Protein AF-A0A3L6MUD7-F1 (afdb_monomer_lite)

Radius of gyration: 34.15 Å; chains: 1; bounding box: 75×88×67 Å

Sequence (149 aa):
MKQATKAILPVWKTTPITVLHRESGIPPVDQLLDARRLRFSARLKSLDEAHPLAIRTRPPRQPTYHDLIKRRYQIPAESSFRTRLRRANELFAPCTWPKLIYRCFHQEQMPPLQTASKEKSADAFSRWVESLDPLTSALNKSSQVKPEL

Secondary structure (DSSP, 8-state):
-HHHHHHHS-HHHHS-HHHHHHHTTPPPHHHHHHHHHHHHHHHHHTS-TTSHHHHHHSPPPPPPP-TTS-GGGSS-SS--S--HHHHHHTSS--------------------S--S-HHHHHHHHHHHHHHS-HHHHTTSGGG------

Structure (mmCIF, N/CA/C/O backbone):
data_AF-A0A3L6MUD7-F1
#
_entry.id   AF-A0A3L6MUD7-F1
#
loop_
_atom_site.group_PDB
_atom_site.id
_atom_site.type_symbol
_atom_site.label_atom_id
_atom_site.label_alt_id
_atom_site.label_comp_id
_atom_site.label_asym_id
_atom_site.label_entity_id
_atom_site.label_seq_id
_atom_site.pdbx_PDB_ins_code
_atom_site.Cartn_x
_atom_site.Cartn_y
_atom_site.Cartn_z
_atom_site.occupancy
_atom_site.B_iso_or_equiv
_atom_site.auth_seq_id
_atom_site.auth_comp_id
_atom_site.auth_asym_id
_atom_site.auth_atom_id
_atom_site.pdbx_PDB_model_num
ATOM 1 N N . MET A 1 1 ? -30.106 -3.496 38.984 1.00 61.44 1 MET A N 1
ATOM 2 C CA . MET A 1 1 ? -29.053 -3.386 40.024 1.00 61.44 1 MET A CA 1
ATOM 3 C C . MET A 1 1 ? -27.657 -3.031 39.488 1.00 61.44 1 MET A C 1
ATOM 5 O O . MET A 1 1 ? -27.058 -2.119 40.030 1.00 61.44 1 MET A O 1
ATOM 9 N N . LYS A 1 2 ? -27.121 -3.654 38.420 1.00 71.56 2 LYS A N 1
ATOM 10 C CA . LYS A 1 2 ? -25.721 -3.419 37.971 1.00 71.56 2 LYS A CA 1
ATOM 11 C C . LYS A 1 2 ? -25.409 -2.012 37.414 1.00 71.56 2 LYS A C 1
ATOM 13 O O . LYS A 1 2 ? -24.262 -1.582 37.469 1.00 71.56 2 LYS A O 1
ATOM 18 N N . GLN A 1 3 ? -26.398 -1.290 36.877 1.00 74.00 3 GLN A N 1
ATOM 19 C CA . GLN A 1 3 ? -26.208 0.074 36.348 1.00 74.00 3 GLN A CA 1
ATOM 20 C C . GLN A 1 3 ? -25.997 1.125 37.445 1.00 74.00 3 GLN A C 1
ATOM 22 O O . GLN A 1 3 ? -25.157 2.000 37.272 1.00 74.00 3 GLN A O 1
ATOM 27 N N . ALA A 1 4 ? -26.684 1.006 38.587 1.00 72.94 4 ALA A N 1
ATOM 28 C CA . ALA A 1 4 ? -26.533 1.943 39.702 1.00 72.94 4 ALA A CA 1
ATOM 29 C C . ALA A 1 4 ? -25.116 1.888 40.300 1.00 72.94 4 ALA A C 1
ATOM 31 O O . ALA A 1 4 ? -24.502 2.916 40.555 1.00 72.94 4 ALA A O 1
ATOM 32 N N . THR A 1 5 ? -24.541 0.687 40.422 1.00 76.44 5 THR A N 1
ATOM 33 C CA . THR A 1 5 ? -23.163 0.499 40.902 1.00 76.44 5 THR A CA 1
ATOM 34 C C . THR A 1 5 ? -22.121 1.111 39.959 1.00 76.44 5 THR A C 1
ATOM 36 O O . THR A 1 5 ? -21.096 1.610 40.414 1.00 76.44 5 THR A O 1
ATOM 39 N N . LYS A 1 6 ? -22.381 1.123 38.642 1.00 72.94 6 LYS A N 1
ATOM 40 C CA . LYS A 1 6 ? -21.494 1.768 37.660 1.00 72.94 6 LYS A CA 1
ATOM 41 C C . LYS A 1 6 ? -21.456 3.294 37.799 1.00 72.94 6 LYS A C 1
ATOM 43 O O . LYS A 1 6 ? -20.446 3.884 37.441 1.00 72.94 6 LYS A O 1
ATOM 48 N N . ALA A 1 7 ? -22.504 3.926 38.323 1.00 78.81 7 ALA A N 1
ATOM 49 C CA . ALA A 1 7 ? -22.553 5.382 38.470 1.00 78.81 7 ALA A CA 1
ATOM 50 C C . ALA A 1 7 ? -21.600 5.921 39.557 1.00 78.81 7 ALA A C 1
ATOM 52 O O . ALA A 1 7 ? -21.189 7.071 39.489 1.00 78.81 7 ALA A O 1
ATOM 53 N N . ILE A 1 8 ? -21.231 5.090 40.539 1.00 86.19 8 ILE A N 1
ATOM 54 C CA . ILE A 1 8 ? -20.325 5.462 41.644 1.00 86.19 8 ILE A CA 1
ATOM 55 C C . ILE A 1 8 ? -18.851 5.376 41.209 1.00 86.19 8 ILE A C 1
ATOM 57 O O . ILE A 1 8 ? -17.973 6.013 41.788 1.00 86.19 8 ILE A O 1
ATOM 61 N N . LEU A 1 9 ? -18.554 4.568 40.189 1.00 87.12 9 LEU A N 1
ATOM 62 C CA .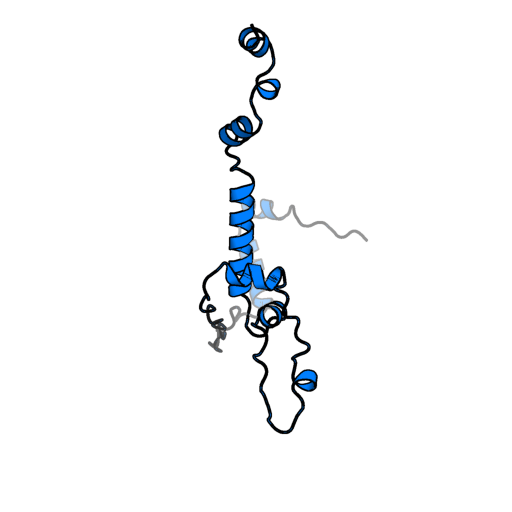 LEU A 1 9 ? -17.191 4.332 39.732 1.00 87.12 9 LEU A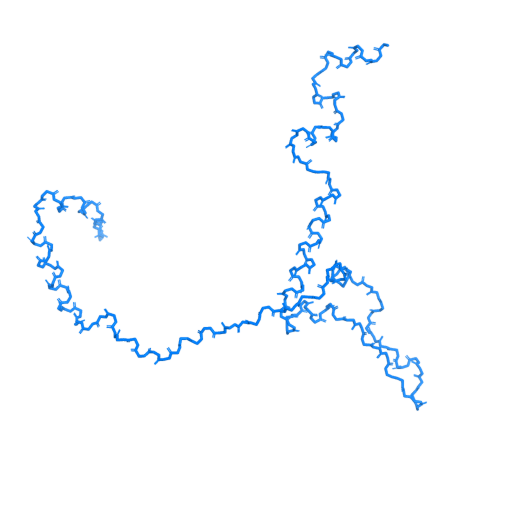 CA 1
ATOM 63 C C . LEU A 1 9 ? -16.733 5.417 38.741 1.00 87.12 9 LEU A C 1
ATOM 65 O O . LEU A 1 9 ? -17.531 5.876 37.924 1.00 87.12 9 LEU A O 1
ATOM 69 N N . PRO A 1 10 ? -15.432 5.768 38.734 1.00 88.19 10 PRO A N 1
ATOM 70 C CA . PRO A 1 10 ? -14.872 6.696 37.759 1.00 88.19 10 PRO A CA 1
ATOM 71 C C . PRO A 1 10 ? -15.174 6.276 36.317 1.00 88.19 10 PRO A C 1
ATOM 73 O O . PRO A 1 10 ? -15.069 5.094 35.977 1.00 88.19 10 PRO A O 1
ATOM 76 N N . VAL A 1 11 ? -15.460 7.258 35.458 1.00 84.25 11 VAL A N 1
ATOM 77 C CA . VAL A 1 11 ? -15.845 7.067 34.045 1.00 84.25 11 VAL A CA 1
ATOM 78 C C . VAL A 1 11 ? -14.893 6.129 33.297 1.00 84.25 11 VAL A C 1
ATOM 80 O O . VAL A 1 11 ? -15.347 5.259 32.555 1.00 84.25 11 VAL A O 1
ATOM 83 N N . TRP A 1 12 ? -13.582 6.234 33.532 1.00 83.25 12 TRP A N 1
ATOM 84 C CA . TRP A 1 12 ? -12.576 5.403 32.863 1.00 83.25 12 TRP A CA 1
ATOM 85 C C . TRP A 1 12 ? -12.648 3.906 33.225 1.00 83.25 12 TRP A C 1
ATOM 87 O O . TRP A 1 12 ? -12.148 3.082 32.467 1.00 83.25 12 TRP A O 1
ATOM 97 N N . LYS A 1 13 ? -13.277 3.530 34.353 1.00 85.25 13 LYS A N 1
ATOM 98 C CA . LYS A 1 13 ? -13.489 2.122 34.747 1.00 85.25 13 LYS A CA 1
ATOM 99 C C . LYS A 1 13 ? -14.771 1.524 34.169 1.00 85.25 13 LYS A C 1
ATOM 101 O O . LYS A 1 13 ? -14.871 0.307 34.036 1.00 85.25 13 LYS A O 1
ATOM 106 N N . THR A 1 14 ? -15.780 2.348 33.896 1.00 90.94 14 THR A N 1
ATOM 107 C CA . THR A 1 14 ? -17.132 1.883 33.536 1.00 90.94 14 THR A CA 1
ATOM 108 C C . THR A 1 14 ? -17.472 2.058 32.067 1.00 90.94 14 THR A C 1
ATOM 110 O O . THR A 1 14 ? -18.372 1.371 31.568 1.00 90.94 14 THR A O 1
ATOM 113 N N . THR A 1 15 ? -16.726 2.924 31.384 1.00 86.25 15 THR A N 1
ATOM 114 C CA . THR A 1 15 ? -16.847 3.196 29.956 1.00 86.25 15 THR A CA 1
ATOM 115 C C . THR A 1 15 ? -16.001 2.197 29.171 1.00 86.25 15 THR A C 1
ATOM 117 O O . THR A 1 15 ? -14.818 2.031 29.474 1.00 86.25 15 THR A O 1
ATOM 120 N N . PRO A 1 16 ? -16.566 1.511 28.165 1.00 88.19 16 PRO A N 1
ATOM 121 C CA . PRO A 1 16 ? -15.773 0.647 27.305 1.00 88.19 16 PRO A CA 1
ATOM 122 C C . PRO A 1 16 ? -14.703 1.469 26.573 1.00 88.19 16 PRO A C 1
ATOM 124 O O . PRO A 1 16 ? -14.957 2.586 26.122 1.00 88.19 16 PRO A O 1
ATOM 127 N N . ILE A 1 17 ? -13.513 0.886 26.422 1.00 86.44 17 ILE A N 1
ATOM 128 C CA . ILE A 1 17 ? -12.321 1.537 25.849 1.00 86.44 17 ILE A CA 1
ATOM 129 C C . ILE A 1 17 ? -12.605 2.165 24.474 1.00 86.44 17 ILE A C 1
ATOM 131 O O . ILE A 1 17 ? -12.091 3.234 24.159 1.00 86.44 17 ILE A O 1
ATOM 135 N N . THR A 1 18 ? -13.472 1.546 23.670 1.00 84.88 18 THR A N 1
ATOM 136 C CA . THR A 1 18 ? -13.856 2.049 22.343 1.00 84.88 18 THR A CA 1
ATOM 137 C C . THR A 1 18 ? -14.542 3.414 22.392 1.00 84.88 18 THR A C 1
ATOM 139 O O . THR A 1 18 ? -14.285 4.249 21.528 1.00 84.88 18 THR A O 1
ATOM 142 N N . VAL A 1 19 ? -15.376 3.666 23.405 1.00 86.25 19 VAL A N 1
ATOM 143 C CA . VAL A 1 19 ? -16.018 4.971 23.613 1.00 86.25 19 VAL A CA 1
ATOM 144 C C . VAL A 1 19 ? -14.980 5.983 24.087 1.00 86.25 19 VAL A C 1
ATOM 146 O O . VAL A 1 19 ? -14.925 7.073 23.539 1.00 86.25 19 VAL A O 1
ATOM 149 N N . LEU A 1 20 ? -14.078 5.605 25.001 1.00 86.12 20 LEU A N 1
ATOM 150 C CA . LEU A 1 20 ? -12.993 6.494 25.440 1.00 86.12 20 LEU A CA 1
ATOM 151 C C . LEU A 1 20 ? -12.102 6.952 24.273 1.00 86.12 20 LEU A C 1
ATOM 153 O O . LEU A 1 20 ? -11.752 8.124 24.204 1.00 86.12 20 LEU A O 1
ATOM 157 N N . HIS A 1 21 ? -11.762 6.051 23.347 1.00 86.69 21 HIS A N 1
ATOM 158 C CA . HIS A 1 21 ? -10.980 6.396 22.154 1.00 86.69 21 HIS A CA 1
ATOM 159 C C . HIS A 1 21 ? -11.748 7.317 21.203 1.00 86.69 21 HIS A C 1
ATOM 161 O O . HIS A 1 21 ? -11.174 8.249 20.647 1.00 86.69 21 HIS A O 1
ATOM 167 N N . ARG A 1 22 ? -13.056 7.089 21.045 1.00 84.38 22 ARG A N 1
ATOM 168 C CA . ARG A 1 22 ? -13.913 7.963 20.243 1.00 84.38 22 ARG A CA 1
ATOM 169 C C . ARG A 1 22 ? -13.951 9.382 20.816 1.00 84.38 22 ARG A C 1
ATOM 171 O O . ARG A 1 22 ? -13.760 10.327 20.058 1.00 84.38 22 ARG A O 1
ATOM 178 N N . GLU A 1 23 ? -14.151 9.519 22.126 1.00 88.25 23 GLU A N 1
ATOM 179 C CA . GLU A 1 23 ? -14.203 10.827 22.796 1.00 88.25 23 GLU A CA 1
ATOM 180 C C . GLU A 1 23 ? -12.840 11.536 22.815 1.00 88.25 23 GLU A C 1
ATOM 182 O O . GLU A 1 23 ? -12.779 12.761 22.775 1.00 88.25 23 GLU A O 1
ATOM 187 N N . SER A 1 24 ? -11.730 10.791 22.819 1.00 86.88 24 SER A N 1
ATOM 188 C CA . SER A 1 24 ? -10.385 11.367 22.691 1.00 86.88 24 SER A CA 1
ATOM 189 C C . SER A 1 24 ? -9.983 11.699 21.248 1.00 86.88 24 SER A C 1
ATOM 191 O O . SER A 1 24 ? -8.871 12.176 21.018 1.00 86.88 24 SER A O 1
ATOM 193 N N . GLY A 1 25 ? -10.858 11.446 20.267 1.00 91.06 25 GLY A N 1
ATOM 194 C CA . GLY A 1 25 ? -10.583 11.670 18.846 1.00 91.06 25 GLY A CA 1
ATOM 195 C C . GLY A 1 25 ? -9.615 10.656 18.226 1.00 91.06 25 GLY A C 1
ATOM 196 O O . GLY A 1 25 ? -9.128 10.871 17.115 1.00 91.06 25 GLY A O 1
ATOM 197 N N . ILE A 1 26 ? -9.325 9.549 18.916 1.00 89.50 26 ILE A N 1
ATOM 198 C CA . ILE A 1 26 ? -8.476 8.472 18.409 1.00 89.50 26 ILE A CA 1
ATOM 199 C C . ILE A 1 26 ? -9.348 7.517 17.580 1.00 89.50 26 ILE A C 1
ATOM 201 O O . ILE A 1 26 ? -10.244 6.863 18.124 1.00 89.50 26 ILE A O 1
ATOM 205 N N . PRO A 1 27 ? -9.098 7.379 16.267 1.00 88.06 27 PRO A N 1
ATOM 206 C CA . PRO A 1 27 ? -9.857 6.447 15.447 1.00 88.06 27 PRO A CA 1
ATOM 207 C C . PRO A 1 27 ? -9.596 4.992 15.877 1.00 88.06 27 PRO A C 1
ATOM 209 O O . PRO A 1 27 ? -8.541 4.680 16.443 1.00 88.06 27 PRO A O 1
ATOM 212 N N . PRO A 1 28 ? -10.535 4.071 15.602 1.00 88.94 28 PRO A N 1
ATOM 213 C CA . PRO A 1 28 ? -10.351 2.654 15.885 1.00 88.94 28 PRO A CA 1
ATOM 214 C C . PRO A 1 28 ? -9.084 2.103 15.219 1.00 88.94 28 PRO A C 1
ATOM 216 O O . PRO A 1 28 ? -8.655 2.557 14.154 1.00 88.94 28 PRO A O 1
ATOM 219 N N . VAL A 1 29 ? -8.498 1.082 15.849 1.00 90.19 29 VAL A N 1
ATOM 220 C CA . VAL A 1 29 ? -7.205 0.502 15.448 1.00 90.19 29 VAL A CA 1
ATOM 221 C C . VAL A 1 29 ? -7.207 0.051 13.986 1.00 90.19 29 VAL A C 1
ATOM 223 O O . VAL A 1 29 ? -6.225 0.280 13.284 1.00 90.19 29 VAL A O 1
ATOM 226 N N . ASP A 1 30 ? -8.311 -0.515 13.502 1.00 91.69 30 ASP A N 1
ATOM 227 C CA . ASP A 1 30 ? -8.419 -1.003 12.123 1.00 91.69 30 ASP A CA 1
ATOM 228 C C . ASP A 1 30 ? -8.220 0.121 11.097 1.00 91.69 30 ASP A C 1
ATOM 230 O O . ASP A 1 30 ? -7.410 -0.009 10.180 1.00 91.69 30 ASP A O 1
ATOM 234 N N . GLN A 1 31 ? -8.845 1.282 11.321 1.00 91.19 31 GLN A N 1
ATOM 235 C CA . GLN A 1 31 ? -8.684 2.454 10.453 1.00 91.19 31 GLN A CA 1
ATOM 236 C C . GLN A 1 31 ? -7.242 2.973 10.453 1.00 91.19 31 GLN A C 1
ATOM 238 O O . GLN A 1 31 ? -6.713 3.350 9.406 1.00 91.19 31 GLN A O 1
ATOM 243 N N . LEU A 1 32 ? -6.577 2.968 11.613 1.00 92.75 32 LEU A N 1
ATOM 244 C CA . LEU A 1 32 ? -5.167 3.357 11.717 1.00 92.75 32 LEU A CA 1
ATOM 245 C C . LEU A 1 32 ? -4.256 2.396 10.948 1.00 92.75 32 LEU A C 1
ATOM 247 O O . LEU A 1 32 ? -3.333 2.833 10.251 1.00 92.75 32 LEU A O 1
ATOM 251 N N . LEU A 1 33 ? -4.501 1.090 11.070 1.00 93.88 33 LEU A N 1
ATOM 252 C CA . LEU A 1 33 ? -3.733 0.065 10.371 1.00 93.88 33 LEU A CA 1
ATOM 253 C C . LEU A 1 33 ? -3.932 0.157 8.860 1.00 93.88 33 LEU A C 1
ATOM 255 O O . LEU A 1 33 ? -2.949 0.072 8.120 1.00 93.88 33 LEU A O 1
ATOM 259 N N . ASP A 1 34 ? -5.156 0.394 8.402 1.00 93.50 34 ASP A N 1
ATOM 260 C CA . ASP A 1 34 ? -5.461 0.542 6.983 1.00 93.50 34 ASP A CA 1
ATOM 261 C C . ASP A 1 34 ? -4.859 1.821 6.406 1.00 93.50 34 ASP A C 1
ATOM 263 O O . ASP A 1 34 ? -4.173 1.767 5.383 1.00 93.50 34 ASP A O 1
ATOM 267 N N . ALA A 1 35 ? -4.963 2.950 7.113 1.00 94.12 35 ALA A N 1
ATOM 268 C CA . ALA A 1 35 ? -4.281 4.182 6.724 1.00 94.12 35 ALA A CA 1
ATOM 269 C C . ALA A 1 35 ? -2.760 3.977 6.618 1.00 94.12 35 ALA A C 1
ATOM 271 O O . ALA A 1 35 ? -2.119 4.457 5.678 1.00 94.12 35 ALA A O 1
ATOM 272 N N . ARG A 1 36 ? -2.159 3.220 7.546 1.00 94.50 36 ARG A N 1
ATOM 273 C CA . ARG A 1 36 ? -0.725 2.898 7.511 1.00 94.50 36 ARG A CA 1
ATOM 274 C C . ARG A 1 36 ? -0.366 1.992 6.335 1.00 94.50 36 ARG A C 1
ATOM 276 O O . ARG A 1 36 ? 0.654 2.231 5.685 1.00 94.50 36 ARG A O 1
ATOM 283 N N . ARG A 1 37 ? -1.183 0.973 6.052 1.00 94.31 37 ARG A N 1
ATOM 284 C CA . ARG A 1 37 ? -1.011 0.072 4.900 1.00 94.31 37 ARG A CA 1
ATOM 285 C C . ARG A 1 37 ? -1.087 0.845 3.587 1.00 94.31 37 ARG A C 1
ATOM 287 O O . ARG A 1 37 ? -0.191 0.690 2.760 1.00 94.31 37 ARG A O 1
ATOM 294 N N . LEU A 1 38 ? -2.075 1.728 3.441 1.00 92.94 38 LEU A N 1
ATOM 295 C CA . LEU A 1 38 ? -2.255 2.574 2.261 1.00 92.94 38 LEU A CA 1
ATOM 296 C C . LEU A 1 38 ? -1.069 3.524 2.057 1.00 92.94 38 LEU A C 1
ATOM 298 O O . LEU A 1 38 ? -0.473 3.537 0.983 1.00 92.94 38 LEU A O 1
ATOM 302 N N . ARG A 1 39 ? -0.631 4.238 3.100 1.00 94.31 39 ARG A N 1
ATOM 303 C CA . ARG A 1 39 ? 0.557 5.114 3.022 1.00 94.31 39 ARG A CA 1
ATOM 304 C C . ARG A 1 39 ? 1.820 4.348 2.633 1.00 94.31 39 ARG A C 1
ATOM 306 O O . ARG A 1 39 ? 2.614 4.830 1.831 1.00 94.31 39 ARG A O 1
ATOM 313 N N . PHE A 1 40 ? 2.007 3.151 3.188 1.00 93.94 40 PHE A N 1
ATOM 314 C CA . PHE A 1 40 ? 3.143 2.302 2.841 1.00 93.94 40 PHE A CA 1
ATOM 315 C C . PHE A 1 40 ? 3.078 1.832 1.383 1.00 93.94 40 PHE A C 1
ATOM 317 O O . PHE A 1 40 ? 4.087 1.884 0.685 1.00 93.94 40 PHE A O 1
ATOM 324 N N . SER A 1 41 ? 1.898 1.432 0.904 1.00 93.56 41 SER A N 1
ATOM 325 C CA . SER A 1 41 ? 1.698 1.042 -0.493 1.00 93.56 41 SER A CA 1
ATOM 326 C C . SER A 1 41 ? 1.950 2.196 -1.469 1.00 93.56 41 SER A C 1
ATOM 328 O O . SER A 1 41 ? 2.695 2.017 -2.428 1.00 93.56 41 SER A O 1
ATOM 330 N N . ALA A 1 42 ? 1.450 3.400 -1.172 1.00 92.56 42 ALA A N 1
ATOM 331 C CA . ALA A 1 42 ? 1.710 4.598 -1.965 1.00 92.56 42 ALA A CA 1
ATOM 332 C C . ALA A 1 42 ? 3.209 4.932 -2.008 1.00 92.56 42 ALA A C 1
ATOM 334 O O . ALA A 1 42 ? 3.750 5.187 -3.080 1.00 92.56 42 ALA A O 1
ATOM 335 N N . ARG A 1 43 ? 3.907 4.831 -0.866 1.00 91.38 43 ARG A N 1
ATOM 336 C CA . ARG A 1 43 ? 5.363 5.020 -0.805 1.00 91.38 43 ARG A CA 1
ATOM 337 C C . ARG A 1 43 ? 6.112 4.004 -1.658 1.00 91.38 43 ARG A C 1
ATOM 339 O O . ARG A 1 43 ? 7.105 4.367 -2.263 1.00 91.38 43 ARG A O 1
ATOM 346 N N . LEU A 1 44 ? 5.667 2.747 -1.700 1.00 91.38 44 LEU A N 1
ATOM 347 C CA . LEU A 1 44 ? 6.276 1.728 -2.559 1.00 91.38 44 LEU A CA 1
ATOM 348 C C . LEU A 1 44 ? 6.057 2.015 -4.047 1.00 91.38 44 LEU A C 1
ATOM 350 O O . LEU A 1 44 ? 6.974 1.793 -4.829 1.00 91.38 44 LEU A O 1
ATOM 354 N N . LYS A 1 45 ? 4.875 2.512 -4.431 1.00 90.19 45 LYS A N 1
ATOM 355 C CA . LYS A 1 45 ? 4.570 2.907 -5.817 1.00 90.19 45 LYS A CA 1
ATOM 356 C C . LYS A 1 45 ? 5.336 4.144 -6.264 1.00 90.19 45 LYS A C 1
ATOM 358 O O . LYS A 1 45 ? 5.631 4.278 -7.441 1.00 90.19 45 LYS A O 1
ATOM 363 N N . SER A 1 46 ? 5.668 5.026 -5.328 1.00 87.81 46 SER A N 1
ATOM 364 C CA . SER A 1 46 ? 6.505 6.193 -5.578 1.00 87.81 46 SER A CA 1
ATOM 365 C C . SER A 1 46 ? 8.003 5.894 -5.458 1.00 87.81 46 SER A C 1
ATOM 367 O O . SER A 1 46 ? 8.766 6.834 -5.276 1.00 87.81 46 SER A O 1
ATOM 369 N N . LEU A 1 47 ? 8.449 4.630 -5.474 1.00 88.44 47 LEU A N 1
ATOM 370 C CA . LEU A 1 47 ? 9.875 4.278 -5.557 1.00 88.44 47 LEU A CA 1
ATOM 371 C C . LEU A 1 47 ? 10.290 4.059 -7.000 1.00 88.44 47 LEU A C 1
ATOM 373 O O . LEU A 1 47 ? 9.489 3.562 -7.782 1.00 88.44 47 LEU A O 1
ATOM 377 N N . ASP A 1 48 ? 11.528 4.420 -7.313 1.00 86.69 48 ASP A N 1
ATOM 378 C CA . ASP A 1 48 ? 12.074 4.292 -8.657 1.00 86.69 48 ASP A CA 1
ATOM 379 C C . ASP A 1 48 ? 12.111 2.819 -9.082 1.00 86.69 48 ASP A C 1
ATOM 381 O O . ASP A 1 48 ? 12.319 1.920 -8.262 1.00 86.69 48 ASP A O 1
ATOM 385 N N . GLU A 1 49 ? 11.949 2.560 -10.370 1.00 85.50 49 GLU A N 1
ATOM 386 C CA . GLU A 1 49 ? 11.932 1.221 -10.948 1.00 85.50 49 GLU A CA 1
ATOM 387 C C . GLU A 1 49 ? 13.252 0.469 -10.736 1.00 85.50 49 GLU A C 1
ATOM 389 O O . GLU A 1 49 ? 13.237 -0.770 -10.682 1.00 85.50 49 GLU A O 1
ATOM 394 N N . ALA A 1 50 ? 14.374 1.190 -10.595 1.00 89.25 50 ALA A N 1
ATOM 395 C CA . ALA A 1 50 ? 15.676 0.620 -10.250 1.00 89.25 50 ALA A CA 1
ATOM 396 C C . ALA A 1 50 ? 15.868 0.418 -8.733 1.00 89.25 50 ALA A C 1
ATOM 398 O O . ALA A 1 50 ? 16.840 -0.210 -8.307 1.00 89.25 50 ALA A O 1
ATOM 399 N N . HIS A 1 51 ? 14.938 0.884 -7.894 1.00 90.06 51 HIS A N 1
ATOM 400 C CA . HIS A 1 51 ? 15.026 0.721 -6.449 1.00 90.06 51 HIS A CA 1
ATOM 401 C C . HIS A 1 51 ? 14.894 -0.764 -6.047 1.00 90.06 51 HIS A C 1
ATOM 403 O O . HIS A 1 51 ? 13.974 -1.459 -6.496 1.00 90.06 51 HIS A O 1
ATOM 409 N N . PRO A 1 52 ? 15.717 -1.280 -5.111 1.00 92.19 52 PRO A N 1
ATOM 410 C CA . PRO A 1 52 ? 15.714 -2.701 -4.743 1.00 92.19 52 PRO A CA 1
ATOM 411 C C . PRO A 1 52 ? 14.360 -3.201 -4.217 1.00 92.19 52 PRO A C 1
ATOM 413 O O . PRO A 1 52 ? 13.985 -4.350 -4.441 1.00 92.19 52 PRO A O 1
ATOM 416 N N . LEU A 1 53 ? 13.593 -2.347 -3.530 1.00 90.94 53 LEU A N 1
ATOM 417 C CA . LEU A 1 53 ? 12.236 -2.697 -3.088 1.00 90.94 53 LEU A CA 1
ATOM 418 C C . LEU A 1 53 ? 11.227 -2.775 -4.241 1.00 90.94 53 LEU A C 1
ATOM 420 O O . LEU A 1 53 ? 10.355 -3.638 -4.184 1.00 90.94 53 LEU A O 1
ATOM 424 N N . ALA A 1 54 ? 11.352 -1.933 -5.271 1.00 90.25 54 ALA A N 1
ATOM 425 C CA . ALA A 1 54 ? 10.483 -1.972 -6.447 1.00 90.25 54 ALA A CA 1
ATOM 426 C C . ALA A 1 54 ? 10.757 -3.226 -7.291 1.00 90.25 54 ALA A C 1
ATOM 428 O O . ALA A 1 54 ? 9.840 -3.879 -7.777 1.00 90.25 54 ALA A O 1
ATOM 429 N N . ILE A 1 55 ? 12.021 -3.649 -7.381 1.00 89.12 55 ILE A N 1
ATOM 430 C CA . ILE A 1 55 ? 12.394 -4.912 -8.034 1.00 89.12 55 ILE A CA 1
ATOM 431 C C . ILE A 1 55 ? 11.734 -6.108 -7.330 1.00 89.12 55 ILE A C 1
ATOM 433 O O . ILE A 1 55 ? 11.194 -6.993 -7.988 1.00 89.12 55 ILE A O 1
ATOM 437 N N . ARG A 1 56 ? 11.705 -6.112 -5.992 1.00 88.38 56 ARG A N 1
ATOM 438 C CA . ARG A 1 56 ? 11.108 -7.194 -5.184 1.00 88.38 56 ARG A CA 1
ATOM 439 C C . ARG A 1 56 ? 9.582 -7.260 -5.239 1.00 88.38 56 ARG A C 1
ATOM 441 O O . ARG A 1 56 ? 9.010 -8.275 -4.843 1.00 88.38 56 ARG A O 1
ATOM 448 N N . THR A 1 57 ? 8.911 -6.184 -5.645 1.00 89.50 57 THR A N 1
ATOM 449 C CA . THR A 1 57 ? 7.449 -6.160 -5.781 1.00 89.50 57 THR A CA 1
ATOM 450 C C . THR A 1 57 ? 6.973 -6.578 -7.166 1.00 89.50 57 THR A C 1
ATOM 452 O O . THR A 1 57 ? 5.763 -6.745 -7.345 1.00 89.50 57 THR A O 1
ATOM 455 N N . ARG A 1 58 ? 7.890 -6.778 -8.125 1.00 85.81 58 ARG A N 1
ATOM 456 C CA . ARG A 1 58 ? 7.553 -7.266 -9.465 1.00 85.81 58 ARG A CA 1
ATOM 457 C C . ARG A 1 58 ? 6.843 -8.622 -9.371 1.00 85.81 58 ARG A C 1
ATOM 459 O O . ARG A 1 58 ? 7.179 -9.440 -8.506 1.00 85.81 58 ARG A O 1
ATOM 466 N N . PRO A 1 59 ? 5.826 -8.860 -10.217 1.00 81.19 59 PRO A N 1
ATOM 467 C CA . PRO A 1 59 ? 5.196 -10.167 -10.276 1.00 81.19 59 PRO A CA 1
ATOM 468 C C . PRO A 1 59 ? 6.238 -11.219 -10.683 1.00 81.19 59 PRO A C 1
ATOM 470 O O . PRO A 1 59 ? 7.150 -10.898 -11.453 1.00 81.19 59 PRO A O 1
ATOM 473 N N . PRO A 1 60 ? 6.116 -12.460 -10.176 1.00 80.19 60 PRO A N 1
ATOM 474 C CA . PRO A 1 60 ? 6.987 -13.544 -10.607 1.00 80.19 60 PRO A CA 1
ATOM 475 C C . PRO A 1 60 ? 6.858 -13.702 -12.121 1.00 80.19 60 PRO A C 1
ATOM 477 O O . PRO A 1 60 ? 5.753 -13.592 -12.668 1.00 80.19 60 PRO A O 1
ATOM 480 N N . ARG A 1 61 ? 7.980 -13.938 -12.804 1.00 76.56 61 ARG A N 1
ATOM 481 C CA . ARG A 1 61 ? 7.931 -14.168 -14.250 1.00 76.56 61 ARG A CA 1
ATOM 482 C C . ARG A 1 61 ? 7.114 -15.426 -14.526 1.00 76.56 61 ARG A C 1
ATOM 484 O O . ARG A 1 61 ? 7.254 -16.432 -13.830 1.00 76.56 61 ARG A O 1
ATOM 491 N N . GLN A 1 62 ? 6.252 -15.361 -15.539 1.00 74.75 62 GLN A N 1
ATOM 492 C CA . GLN A 1 62 ? 5.582 -16.563 -16.014 1.00 74.75 62 GLN A CA 1
ATOM 493 C C . GLN A 1 62 ? 6.646 -17.544 -16.528 1.00 74.75 62 GLN A C 1
ATOM 495 O O . GLN A 1 62 ? 7.611 -17.103 -17.159 1.00 74.75 62 GLN A O 1
ATOM 500 N N . PRO A 1 63 ? 6.514 -18.848 -16.241 1.00 76.25 63 PRO A N 1
ATOM 501 C CA . PRO A 1 63 ? 7.420 -19.841 -16.793 1.00 76.25 63 PRO A CA 1
ATOM 502 C C . PRO A 1 63 ? 7.354 -19.825 -18.318 1.00 76.25 63 PRO A C 1
ATOM 504 O O . PRO A 1 63 ? 6.285 -20.014 -18.898 1.00 76.25 63 PRO A O 1
ATOM 507 N N . THR A 1 64 ? 8.503 -19.635 -18.959 1.00 82.00 64 THR A N 1
ATOM 508 C CA . THR A 1 64 ? 8.647 -19.887 -20.393 1.00 82.00 64 THR A CA 1
ATOM 509 C C . THR A 1 64 ? 8.831 -21.382 -20.585 1.00 82.00 64 THR A C 1
ATOM 511 O O . THR A 1 64 ? 9.811 -21.947 -20.094 1.00 82.00 64 THR A O 1
ATOM 514 N N . TYR A 1 65 ? 7.888 -22.020 -21.278 1.00 83.06 65 TYR A N 1
ATOM 515 C CA . TYR A 1 65 ? 7.964 -23.448 -21.544 1.00 83.06 65 TYR A CA 1
ATOM 516 C C . TYR A 1 65 ? 8.708 -23.742 -22.850 1.00 83.06 65 TYR A C 1
ATOM 518 O O . TYR A 1 65 ? 8.401 -23.166 -23.889 1.00 83.06 65 TYR A O 1
ATOM 526 N N . HIS A 1 66 ? 9.663 -24.666 -22.795 1.00 88.00 66 HIS A N 1
ATOM 527 C CA . HIS A 1 66 ? 10.345 -25.243 -23.948 1.00 88.00 66 HIS A CA 1
ATOM 528 C C . HIS A 1 66 ? 10.011 -26.731 -24.058 1.00 88.00 66 HIS A C 1
ATOM 530 O O . HIS A 1 66 ? 10.180 -27.479 -23.092 1.00 88.00 66 HIS A O 1
ATOM 536 N N . ASP A 1 67 ? 9.595 -27.173 -25.244 1.00 89.19 67 ASP A N 1
ATOM 537 C CA . ASP A 1 67 ? 9.094 -28.538 -25.471 1.00 89.19 67 ASP A CA 1
ATOM 538 C C . ASP A 1 67 ? 10.157 -29.626 -25.255 1.00 89.19 67 ASP A C 1
ATOM 540 O O . ASP A 1 67 ? 9.847 -30.740 -24.839 1.00 89.19 67 ASP A O 1
ATOM 544 N N . LEU A 1 68 ? 11.431 -29.287 -25.473 1.00 91.38 68 LEU A N 1
ATOM 545 C CA . LEU A 1 68 ? 12.561 -30.215 -25.351 1.00 91.38 68 LEU A CA 1
ATOM 546 C C . LEU A 1 68 ? 13.004 -30.458 -23.899 1.00 91.38 68 LEU A C 1
ATOM 548 O O . LEU A 1 68 ? 13.770 -31.382 -23.624 1.00 91.38 68 LEU A O 1
ATOM 552 N N . ILE A 1 69 ? 12.557 -29.632 -22.951 1.00 86.50 69 ILE A N 1
ATOM 553 C CA . ILE A 1 69 ? 12.995 -29.692 -21.553 1.00 86.50 69 ILE A CA 1
ATOM 554 C C . ILE A 1 69 ? 11.873 -30.324 -20.721 1.00 86.50 69 ILE A C 1
ATOM 556 O O . ILE A 1 69 ? 10.692 -30.063 -20.922 1.00 86.50 69 ILE A O 1
ATOM 560 N N . LYS A 1 70 ? 12.182 -31.157 -19.723 1.00 87.56 70 LYS A N 1
ATOM 561 C CA . LYS A 1 70 ? 11.121 -31.695 -18.846 1.00 87.56 70 LYS A CA 1
ATOM 562 C C . LYS A 1 70 ? 10.539 -30.588 -17.962 1.00 87.56 70 LYS A C 1
ATOM 564 O O . LYS A 1 70 ? 11.296 -29.853 -17.333 1.00 87.56 70 LYS A O 1
ATOM 569 N N . ARG A 1 71 ? 9.206 -30.539 -17.819 1.00 83.56 71 ARG A N 1
ATOM 570 C CA . ARG A 1 71 ? 8.486 -29.504 -17.042 1.00 83.56 71 ARG A CA 1
ATOM 571 C C . ARG A 1 71 ? 9.045 -29.260 -15.637 1.00 83.56 71 ARG A C 1
ATOM 573 O O . ARG A 1 71 ? 9.159 -28.111 -15.239 1.00 83.56 71 ARG A O 1
ATOM 580 N N . ARG A 1 72 ? 9.454 -30.307 -14.908 1.00 84.81 72 ARG A N 1
ATOM 581 C CA . ARG A 1 72 ? 10.029 -30.188 -13.549 1.00 84.81 72 ARG A CA 1
ATOM 582 C C . ARG A 1 72 ? 11.294 -29.325 -13.464 1.00 84.81 72 ARG A C 1
ATOM 584 O O . ARG A 1 72 ? 11.563 -28.776 -12.407 1.00 84.81 72 ARG A O 1
ATOM 591 N N . TYR A 1 73 ? 12.047 -29.205 -14.558 1.00 81.75 73 TYR A N 1
ATOM 592 C CA . TYR A 1 73 ? 13.249 -28.369 -14.63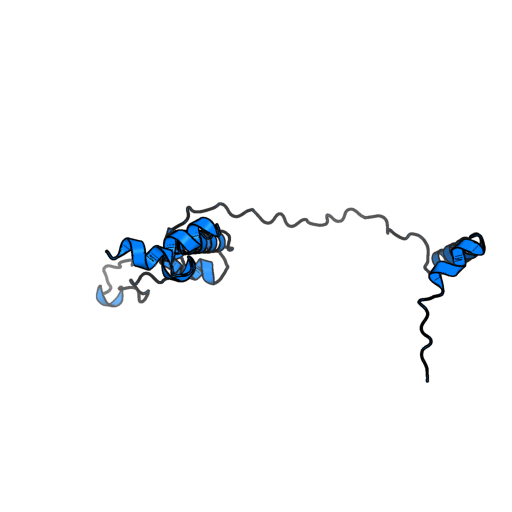6 1.00 81.75 73 TYR A CA 1
ATOM 593 C C . TYR A 1 73 ? 12.958 -26.937 -15.100 1.00 81.75 73 TYR A C 1
ATOM 595 O O . TYR A 1 73 ? 13.838 -26.090 -15.053 1.00 81.75 73 TYR A O 1
ATOM 603 N N . GLN A 1 74 ? 11.731 -26.674 -15.551 1.00 80.25 74 GLN A N 1
ATOM 604 C CA . GLN A 1 74 ? 11.286 -25.372 -16.052 1.00 80.25 74 GLN A CA 1
ATOM 605 C C . GLN A 1 74 ? 10.437 -24.610 -15.027 1.00 80.25 74 GLN A C 1
ATOM 607 O O . GLN A 1 74 ? 9.982 -23.502 -15.299 1.00 80.25 74 GLN A O 1
ATOM 612 N N . ILE A 1 75 ? 10.187 -25.207 -13.855 1.00 73.62 75 ILE A N 1
ATOM 613 C CA . ILE A 1 75 ? 9.478 -24.544 -12.760 1.00 73.62 75 ILE A CA 1
ATOM 614 C C . ILE A 1 75 ? 10.392 -23.423 -12.244 1.00 73.62 75 ILE A C 1
ATOM 616 O O . ILE A 1 75 ? 11.501 -23.722 -11.794 1.00 73.62 75 ILE A O 1
ATOM 620 N N . PRO A 1 76 ? 9.967 -22.149 -12.292 1.00 69.88 76 PRO A N 1
ATOM 621 C CA . PRO A 1 76 ? 10.771 -21.055 -11.783 1.00 69.88 76 PRO A CA 1
ATOM 622 C C . PRO A 1 76 ? 11.020 -21.266 -10.288 1.00 69.88 76 PRO A C 1
ATOM 624 O O . PRO A 1 76 ? 10.088 -21.547 -9.537 1.00 69.88 76 PRO A O 1
ATOM 627 N N . ALA A 1 77 ? 12.263 -21.079 -9.841 1.00 65.88 77 ALA A N 1
ATOM 628 C CA . ALA A 1 77 ? 12.610 -21.077 -8.415 1.00 65.88 77 ALA A CA 1
ATOM 629 C C . ALA A 1 77 ? 12.005 -19.877 -7.656 1.00 65.88 77 ALA A C 1
ATOM 631 O O . ALA A 1 77 ? 12.149 -19.752 -6.439 1.00 65.88 77 ALA A O 1
ATOM 632 N N . GLU A 1 78 ? 11.351 -18.963 -8.373 1.00 67.19 78 GLU A N 1
ATOM 633 C CA . GLU A 1 78 ? 10.725 -17.787 -7.799 1.00 67.19 78 GLU A CA 1
ATOM 634 C C . GLU A 1 78 ? 9.509 -18.203 -6.968 1.00 67.19 78 GLU A C 1
ATOM 636 O O . GLU A 1 78 ? 8.584 -18.855 -7.456 1.00 67.19 78 GLU A O 1
ATOM 641 N N . SER A 1 79 ? 9.528 -17.866 -5.675 1.00 63.94 79 SER A N 1
ATOM 642 C CA . SER A 1 79 ? 8.524 -18.367 -4.739 1.00 63.94 79 SER A CA 1
ATOM 643 C C . SER A 1 79 ? 7.121 -17.939 -5.183 1.00 63.94 79 SER A C 1
ATOM 645 O O . SER A 1 79 ? 6.828 -16.741 -5.301 1.00 63.94 79 SER A O 1
ATOM 647 N N . SER A 1 80 ? 6.226 -18.912 -5.352 1.00 63.31 80 SER A N 1
ATOM 648 C CA . SER A 1 80 ? 4.803 -18.666 -5.615 1.00 63.31 80 SER A CA 1
ATOM 649 C C . SER A 1 80 ? 4.150 -17.841 -4.496 1.00 63.31 80 SER A C 1
ATOM 651 O O . SER A 1 80 ? 3.183 -17.108 -4.731 1.00 63.31 80 SER A O 1
ATOM 653 N N . PHE A 1 81 ? 4.718 -17.886 -3.285 1.00 66.62 81 PHE A N 1
ATOM 654 C CA . PHE A 1 81 ? 4.183 -17.216 -2.111 1.00 66.62 81 PHE A CA 1
ATOM 655 C C . PHE A 1 81 ? 4.186 -15.686 -2.245 1.00 66.62 81 PHE A C 1
ATOM 657 O O . PHE A 1 81 ? 5.185 -15.047 -2.584 1.00 66.62 81 PHE A O 1
ATOM 664 N N . ARG A 1 82 ? 3.036 -15.071 -1.943 1.00 74.62 82 ARG A N 1
ATOM 665 C CA . ARG A 1 82 ? 2.899 -13.610 -1.895 1.00 74.62 82 ARG A CA 1
ATOM 666 C C . ARG A 1 82 ? 3.603 -13.077 -0.650 1.00 74.62 82 ARG A C 1
ATOM 668 O O . ARG A 1 82 ? 3.070 -13.143 0.459 1.00 74.62 82 ARG A O 1
ATOM 675 N N . THR A 1 83 ? 4.786 -12.493 -0.828 1.00 86.31 83 THR A N 1
ATOM 676 C CA . THR A 1 83 ? 5.477 -11.789 0.261 1.00 86.31 83 THR A CA 1
ATOM 677 C C . THR A 1 83 ? 4.605 -10.648 0.802 1.00 86.31 83 THR A C 1
ATOM 679 O O . THR A 1 83 ? 3.764 -10.085 0.095 1.00 86.31 83 THR A O 1
ATOM 682 N N . ARG A 1 84 ? 4.793 -10.273 2.076 1.00 89.06 84 ARG A N 1
ATOM 683 C CA . ARG A 1 84 ? 4.079 -9.130 2.689 1.00 89.06 84 ARG A CA 1
ATOM 684 C C . ARG A 1 84 ? 4.274 -7.838 1.885 1.00 89.06 84 ARG A C 1
ATOM 686 O O . ARG A 1 84 ? 3.353 -7.036 1.789 1.00 89.06 84 ARG A O 1
ATOM 693 N N . LEU A 1 85 ? 5.457 -7.670 1.293 1.00 90.00 85 LEU A N 1
ATOM 694 C CA . LEU A 1 85 ? 5.795 -6.533 0.443 1.00 90.00 85 LEU A CA 1
ATOM 695 C C . LEU A 1 85 ? 4.964 -6.523 -0.850 1.00 90.00 85 LEU A C 1
ATOM 697 O O . LEU A 1 85 ? 4.390 -5.493 -1.189 1.00 90.00 85 LEU A O 1
ATOM 701 N N . ARG A 1 86 ? 4.833 -7.678 -1.524 1.00 89.56 86 ARG A N 1
ATOM 702 C CA . ARG A 1 86 ? 4.011 -7.823 -2.738 1.00 89.56 86 ARG A CA 1
ATOM 703 C C . ARG A 1 86 ? 2.534 -7.551 -2.450 1.00 89.56 86 ARG A C 1
ATOM 705 O O . ARG A 1 86 ? 1.925 -6.758 -3.155 1.00 89.56 86 ARG A O 1
ATOM 712 N N . ARG A 1 87 ? 2.003 -8.097 -1.347 1.00 90.31 87 ARG A N 1
ATOM 713 C CA . ARG A 1 87 ? 0.621 -7.830 -0.898 1.00 90.31 87 ARG A CA 1
ATOM 714 C C . ARG A 1 87 ? 0.358 -6.346 -0.664 1.00 90.31 87 ARG A C 1
ATOM 716 O O . ARG A 1 87 ? -0.679 -5.846 -1.067 1.00 90.31 87 ARG A O 1
ATOM 723 N N . ALA A 1 88 ? 1.294 -5.636 -0.036 1.00 92.06 88 ALA A N 1
ATOM 724 C CA . ALA A 1 88 ? 1.148 -4.200 0.170 1.00 92.06 88 ALA A CA 1
ATOM 725 C C . ALA A 1 88 ? 1.192 -3.417 -1.153 1.00 92.06 88 ALA A C 1
ATOM 727 O O . ALA A 1 88 ? 0.421 -2.483 -1.324 1.00 92.06 88 ALA A O 1
ATOM 728 N N . ASN A 1 89 ? 2.051 -3.808 -2.099 1.00 91.38 89 ASN A N 1
ATOM 729 C CA . ASN A 1 89 ? 2.143 -3.164 -3.414 1.00 91.38 89 ASN A CA 1
ATOM 730 C C . ASN A 1 89 ? 0.864 -3.320 -4.261 1.00 91.38 89 ASN A C 1
ATOM 732 O O . ASN A 1 89 ? 0.625 -2.512 -5.152 1.00 91.38 89 ASN A O 1
ATOM 736 N N . GLU A 1 90 ? 0.058 -4.350 -4.004 1.00 90.50 90 GLU A N 1
ATOM 737 C CA . GLU A 1 90 ? -1.220 -4.592 -4.687 1.00 90.50 90 GLU A CA 1
ATOM 738 C C . GLU A 1 90 ? -2.355 -3.674 -4.179 1.00 90.50 90 GLU A C 1
ATOM 740 O O . GLU A 1 90 ? -3.358 -3.532 -4.868 1.00 90.50 90 GLU A O 1
ATOM 745 N N . LEU A 1 91 ? -2.209 -3.028 -3.010 1.00 91.50 91 LEU A N 1
ATOM 746 C CA . LEU A 1 91 ? -3.275 -2.220 -2.385 1.00 91.50 91 LEU A CA 1
ATOM 747 C C . LEU A 1 91 ? -3.508 -0.855 -3.046 1.00 91.50 91 LEU A C 1
ATOM 749 O O . LEU A 1 91 ? -4.573 -0.270 -2.868 1.00 91.50 91 LEU A O 1
ATOM 753 N N . PHE A 1 92 ? -2.512 -0.325 -3.756 1.00 88.81 92 PHE A N 1
ATOM 754 C CA . PHE A 1 92 ? -2.579 0.991 -4.388 1.00 88.81 92 PHE A CA 1
ATOM 755 C C . PHE A 1 92 ? -2.456 0.860 -5.901 1.00 88.81 92 PHE A C 1
ATOM 757 O O . PHE A 1 92 ? -1.686 0.030 -6.397 1.00 88.81 92 PHE A O 1
ATOM 764 N N . ALA A 1 93 ? -3.180 1.708 -6.630 1.00 85.38 93 ALA A N 1
ATOM 765 C CA . ALA A 1 93 ? -3.075 1.770 -8.081 1.00 85.38 93 ALA A CA 1
ATOM 766 C C . ALA A 1 93 ? -1.634 2.119 -8.514 1.00 85.38 93 ALA A C 1
ATOM 768 O O . ALA A 1 93 ? -0.907 2.782 -7.768 1.00 85.38 93 ALA A O 1
ATOM 769 N N . PRO A 1 94 ? -1.177 1.667 -9.696 1.00 83.62 94 PRO A N 1
ATOM 770 C CA . PRO A 1 94 ? 0.064 2.166 -10.275 1.00 83.62 94 PRO A CA 1
ATOM 771 C C . PRO A 1 94 ? 0.014 3.693 -10.394 1.00 83.62 94 PRO A C 1
ATOM 773 O O . PRO A 1 94 ? -0.945 4.241 -10.934 1.00 83.62 94 PRO A O 1
ATOM 776 N N . CYS A 1 95 ? 1.044 4.369 -9.893 1.00 78.94 95 CYS A N 1
ATOM 777 C CA . CYS A 1 95 ? 1.192 5.813 -10.029 1.00 78.94 95 CYS A CA 1
ATOM 778 C C . CYS A 1 95 ? 2.258 6.102 -11.072 1.00 78.94 95 CYS A C 1
ATOM 780 O O . CYS A 1 95 ? 3.315 5.472 -11.059 1.00 78.94 95 CYS A O 1
ATOM 782 N N . THR A 1 96 ? 2.017 7.086 -11.933 1.00 77.44 96 THR A N 1
ATOM 783 C CA . THR A 1 96 ? 3.090 7.639 -12.755 1.00 77.44 96 THR A CA 1
ATOM 784 C C . THR A 1 96 ? 4.088 8.318 -11.840 1.00 77.44 96 THR A C 1
ATOM 786 O O . THR A 1 96 ? 3.731 9.220 -11.076 1.00 77.44 96 THR A O 1
ATOM 789 N N . TRP A 1 97 ? 5.336 7.882 -11.917 1.00 72.56 97 TRP A N 1
ATOM 790 C CA . TRP A 1 97 ? 6.408 8.534 -11.195 1.00 72.56 97 TRP A CA 1
ATOM 791 C C . TRP A 1 97 ? 6.529 9.991 -11.644 1.00 72.56 97 TRP A C 1
ATOM 793 O O . TRP A 1 97 ? 6.556 10.242 -12.855 1.00 72.56 97 TRP A O 1
ATOM 803 N N . PRO A 1 98 ? 6.611 10.964 -10.718 1.00 72.12 98 PRO A N 1
ATOM 804 C CA . PRO A 1 98 ? 6.963 12.317 -11.101 1.00 72.12 98 PRO A CA 1
ATOM 805 C C . PRO A 1 98 ? 8.369 12.253 -11.690 1.00 72.12 98 PRO A C 1
ATOM 807 O O . PRO A 1 98 ? 9.332 11.925 -10.995 1.00 72.12 98 PRO A O 1
ATOM 810 N N . LYS A 1 99 ? 8.482 12.508 -12.996 1.00 72.00 99 LYS A N 1
ATOM 811 C CA . LYS A 1 99 ? 9.776 12.546 -13.672 1.00 72.00 99 LYS A CA 1
ATOM 812 C C . LYS A 1 99 ? 10.626 13.567 -12.929 1.00 72.00 99 LYS A C 1
ATOM 814 O O . LYS A 1 99 ? 10.245 14.735 -12.867 1.00 72.00 99 LYS A O 1
ATOM 819 N N . LEU A 1 100 ? 11.741 13.120 -12.347 1.00 70.12 100 LEU A N 1
ATOM 820 C CA . LEU A 1 100 ? 12.706 14.022 -11.742 1.00 70.12 100 LEU A CA 1
ATOM 821 C C . LEU A 1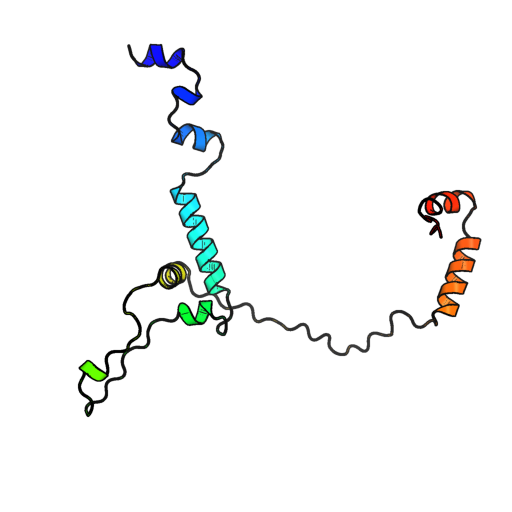 100 ? 13.175 14.955 -12.855 1.00 70.12 100 LEU A C 1
ATOM 823 O O . LEU A 1 100 ? 13.968 14.572 -13.716 1.00 70.12 100 LEU A O 1
ATOM 827 N N . ILE A 1 101 ? 12.635 16.169 -12.871 1.00 71.69 101 ILE A N 1
ATOM 828 C CA . ILE A 1 101 ? 13.193 17.242 -13.669 1.00 71.69 101 ILE A CA 1
ATOM 829 C C . ILE A 1 101 ? 14.463 17.584 -12.918 1.00 71.69 101 ILE A C 1
ATOM 831 O O . ILE A 1 101 ? 14.425 18.287 -11.907 1.00 71.69 101 ILE A O 1
ATOM 835 N N . TYR A 1 102 ? 15.582 17.002 -13.355 1.00 68.31 102 TYR A N 1
ATOM 836 C CA . TYR A 1 102 ? 16.871 17.509 -12.938 1.00 68.31 102 TYR A CA 1
ATOM 837 C C . TYR A 1 102 ? 16.834 18.978 -13.325 1.00 68.31 102 TYR A C 1
ATOM 839 O O . TYR A 1 102 ? 16.755 19.315 -14.510 1.00 68.31 102 TYR A O 1
ATOM 847 N N . ARG A 1 103 ? 16.772 19.855 -12.321 1.00 62.59 103 ARG A N 1
ATOM 848 C CA . ARG A 1 103 ? 17.011 21.266 -12.541 1.00 62.59 103 ARG A CA 1
ATOM 849 C C . ARG A 1 103 ? 18.482 21.308 -12.895 1.00 62.59 103 ARG A C 1
ATOM 851 O O . ARG A 1 103 ? 19.332 21.433 -12.020 1.00 62.59 103 ARG A O 1
ATOM 858 N N . CYS A 1 104 ? 18.777 21.105 -14.179 1.00 57.44 104 CYS A N 1
ATOM 859 C CA . CYS A 1 104 ? 20.015 21.573 -14.742 1.00 57.44 104 CYS A CA 1
ATOM 860 C C . CYS A 1 104 ? 20.019 23.030 -14.306 1.00 57.44 104 CYS A C 1
ATOM 862 O O . CYS A 1 104 ? 19.161 23.802 -14.744 1.00 57.44 104 CYS A O 1
ATOM 864 N N . PHE A 1 105 ? 20.910 23.386 -13.381 1.00 56.88 105 PHE A N 1
ATOM 865 C CA . PHE A 1 105 ? 21.450 24.726 -13.388 1.00 56.88 105 PHE A CA 1
ATOM 866 C C . PHE A 1 105 ? 22.029 24.821 -14.783 1.00 56.88 105 PHE A C 1
ATOM 868 O O . PHE A 1 105 ? 23.136 24.360 -15.052 1.00 56.88 105 PHE A O 1
ATOM 875 N N . HIS A 1 106 ? 21.184 25.244 -15.724 1.00 53.16 106 HIS A N 1
ATOM 876 C CA . HIS A 1 106 ? 21.654 25.672 -17.003 1.00 53.16 106 HIS A CA 1
ATOM 877 C C . HIS A 1 106 ? 22.756 26.639 -16.626 1.00 53.16 106 HIS A C 1
ATOM 879 O O . HIS A 1 106 ? 22.620 27.413 -15.672 1.00 53.16 106 HIS A O 1
ATOM 885 N N . GLN A 1 107 ? 23.872 26.504 -17.306 1.00 55.47 107 GLN A N 1
ATOM 886 C CA . GLN A 1 107 ? 25.006 27.391 -17.219 1.00 55.47 107 GLN A CA 1
ATOM 887 C C . GLN A 1 107 ? 24.598 28.783 -17.747 1.00 55.47 107 GLN A C 1
ATOM 889 O O . GLN A 1 107 ? 25.310 29.379 -18.540 1.00 55.47 107 GLN A O 1
ATOM 894 N N . GLU A 1 108 ? 23.415 29.285 -17.356 1.00 58.16 108 GLU A N 1
ATOM 895 C CA . GLU A 1 108 ? 23.171 30.665 -16.985 1.00 58.16 108 GLU A CA 1
ATOM 896 C C . GLU A 1 108 ? 24.466 31.101 -16.335 1.00 58.16 108 GLU A C 1
ATOM 898 O O . GLU A 1 108 ? 24.841 30.647 -15.249 1.00 58.16 108 GLU A O 1
ATOM 903 N N . GLN A 1 109 ? 25.226 31.860 -17.103 1.00 59.91 109 GLN A N 1
ATOM 904 C CA . GLN A 1 109 ? 26.444 32.494 -16.682 1.00 59.91 109 GLN A CA 1
ATOM 905 C C . GLN A 1 109 ? 25.989 33.492 -15.620 1.00 59.91 109 GLN A C 1
ATOM 907 O O . GLN A 1 109 ? 25.745 34.654 -15.917 1.00 59.91 109 GLN A O 1
ATOM 912 N N . MET A 1 110 ? 25.717 33.004 -14.406 1.00 59.88 110 MET A N 1
ATOM 913 C CA . MET A 1 110 ? 25.304 33.840 -13.298 1.00 59.88 110 MET A CA 1
ATOM 914 C C . MET A 1 110 ? 26.466 34.810 -13.135 1.00 59.88 110 MET A C 1
ATOM 916 O O . MET A 1 110 ? 27.579 34.341 -12.860 1.00 59.88 110 MET A O 1
ATOM 920 N N . PRO A 1 111 ? 26.277 36.123 -13.373 1.00 66.69 111 PRO A N 1
ATOM 921 C CA . PRO A 1 111 ? 27.341 37.064 -13.096 1.00 66.69 111 PRO A CA 1
ATOM 922 C C . PRO A 1 111 ? 27.757 36.812 -11.645 1.00 66.69 111 PRO A C 1
ATOM 924 O O . PRO A 1 111 ? 26.872 36.611 -10.801 1.00 66.69 111 PRO A O 1
ATOM 927 N N . PRO A 1 112 ? 29.067 36.702 -11.357 1.00 66.75 112 PRO A N 1
ATOM 928 C CA . PRO A 1 112 ? 29.519 36.375 -10.018 1.00 66.75 112 PRO A CA 1
ATOM 929 C C . PRO A 1 112 ? 28.823 37.331 -9.057 1.00 66.75 112 PRO A C 1
ATOM 931 O O . PRO A 1 112 ? 28.917 38.547 -9.219 1.00 66.75 112 PRO A O 1
ATOM 934 N N . LEU A 1 113 ? 28.096 36.772 -8.081 1.00 66.62 113 LEU A N 1
ATOM 935 C CA . LEU A 1 113 ? 27.321 37.541 -7.095 1.00 66.62 113 LEU A CA 1
ATOM 9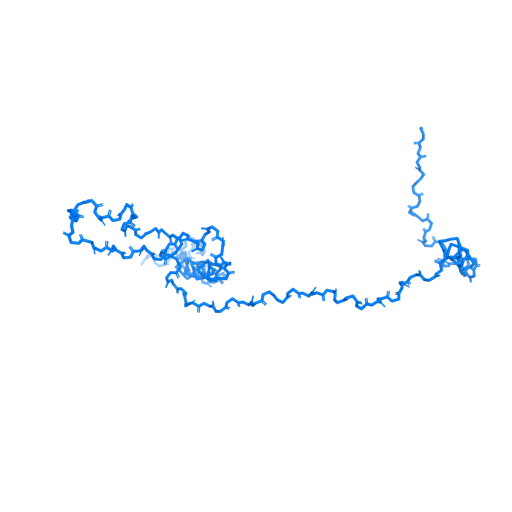36 C C . LEU A 1 113 ? 28.194 38.569 -6.357 1.00 66.62 113 LEU A C 1
ATOM 938 O O . LEU A 1 113 ? 27.690 39.494 -5.728 1.00 66.62 113 LEU A O 1
ATOM 942 N N . GLN A 1 114 ? 29.511 38.404 -6.461 1.00 65.44 114 GLN A N 1
ATOM 943 C CA . GLN A 1 114 ? 30.525 39.277 -5.927 1.00 65.44 114 GLN A CA 1
ATOM 944 C C . GLN A 1 114 ? 31.547 39.605 -7.029 1.00 65.44 114 GLN A C 1
ATOM 946 O O . GLN A 1 114 ? 32.447 38.825 -7.324 1.00 65.44 114 GLN A O 1
ATOM 951 N N . THR A 1 115 ? 31.396 40.770 -7.660 1.00 68.56 115 THR A N 1
ATOM 952 C CA . THR A 1 115 ? 32.358 41.334 -8.628 1.00 68.56 115 THR A CA 1
ATOM 953 C C . THR A 1 115 ? 33.510 42.089 -7.958 1.00 68.56 115 THR A C 1
ATOM 955 O O . THR A 1 115 ? 34.497 42.420 -8.613 1.00 68.56 115 THR A O 1
ATOM 958 N N . ALA A 1 116 ? 33.404 42.372 -6.658 1.00 74.44 116 ALA A N 1
ATOM 959 C CA . ALA A 1 116 ? 34.442 43.043 -5.883 1.00 74.44 116 ALA A CA 1
ATOM 960 C C . ALA A 1 116 ? 35.423 42.033 -5.267 1.00 74.44 116 ALA A C 1
ATOM 962 O O . ALA A 1 116 ? 35.016 40.967 -4.805 1.00 74.44 116 ALA A O 1
ATOM 963 N N . SER A 1 117 ? 36.714 42.385 -5.220 1.00 82.94 117 SER A N 1
ATOM 964 C CA . SER A 1 117 ? 37.695 41.598 -4.465 1.00 82.94 117 SER A CA 1
ATOM 965 C C . SER A 1 117 ? 37.363 41.625 -2.974 1.00 82.94 117 SER A C 1
ATOM 967 O O . SER A 1 117 ? 36.735 42.565 -2.472 1.00 82.94 117 SER A O 1
ATOM 969 N N . LYS A 1 118 ? 37.813 40.594 -2.255 1.00 81.69 118 LYS A N 1
ATOM 970 C CA . LYS A 1 118 ? 37.594 40.468 -0.812 1.00 81.69 118 LYS A CA 1
ATOM 971 C C . LYS A 1 118 ? 38.087 41.703 -0.054 1.00 81.69 118 LYS A C 1
ATOM 973 O O . LYS A 1 118 ? 37.395 42.141 0.860 1.00 81.69 118 LYS A O 1
ATOM 978 N N . GLU A 1 119 ? 39.225 42.283 -0.452 1.00 83.75 119 GLU A N 1
ATOM 979 C CA . GLU A 1 119 ? 39.756 43.491 0.191 1.00 83.75 119 GLU A CA 1
ATOM 980 C C . GLU A 1 119 ? 38.825 44.689 -0.011 1.00 83.75 119 GLU A C 1
ATOM 982 O O . GLU A 1 119 ? 38.464 45.352 0.954 1.00 83.75 119 GLU A O 1
ATOM 987 N N . LYS A 1 120 ? 38.340 44.918 -1.241 1.00 83.62 120 LYS A N 1
ATOM 988 C CA . LYS A 1 120 ? 37.415 46.028 -1.523 1.00 83.62 120 LYS A CA 1
ATOM 989 C C . LYS A 1 120 ? 36.094 45.890 -0.770 1.00 83.62 120 LYS A C 1
ATOM 991 O O . LYS A 1 120 ? 35.545 46.889 -0.312 1.00 83.62 120 LYS A O 1
ATOM 996 N N . SER A 1 121 ? 35.577 44.667 -0.643 1.00 84.06 121 SER A N 1
ATOM 997 C CA . SER A 1 121 ? 34.376 44.403 0.157 1.00 84.06 121 SER A CA 1
ATOM 998 C C . SER A 1 121 ? 34.620 44.636 1.649 1.00 84.06 121 SER A C 1
ATOM 1000 O O . SER A 1 121 ? 33.749 45.190 2.315 1.00 84.06 121 SER A O 1
ATOM 1002 N N . ALA A 1 122 ? 35.790 44.250 2.168 1.00 83.38 122 ALA A N 1
ATOM 1003 C CA . ALA A 1 122 ? 36.159 44.486 3.562 1.00 83.38 122 ALA A CA 1
ATOM 1004 C C . ALA A 1 122 ? 36.308 45.985 3.863 1.00 83.38 122 ALA A C 1
ATOM 1006 O O . ALA A 1 122 ? 35.760 46.455 4.855 1.00 83.38 122 ALA A O 1
ATOM 1007 N N . ASP A 1 123 ? 36.950 46.749 2.979 1.00 86.56 123 ASP A N 1
ATOM 1008 C CA . ASP A 1 123 ? 37.079 48.203 3.124 1.00 86.56 123 ASP A CA 1
ATOM 1009 C C . ASP A 1 123 ? 35.720 48.910 3.065 1.00 86.56 123 ASP A C 1
ATOM 1011 O O . ASP A 1 123 ? 35.441 49.800 3.868 1.00 86.56 123 ASP A O 1
ATOM 1015 N N . ALA A 1 124 ? 34.848 48.508 2.134 1.00 85.81 124 ALA A N 1
ATOM 1016 C CA . ALA A 1 124 ? 33.493 49.048 2.043 1.00 85.81 124 ALA A CA 1
ATOM 1017 C C . ALA A 1 124 ? 32.673 48.740 3.305 1.00 85.81 124 ALA A C 1
ATOM 1019 O O . ALA A 1 124 ? 31.934 49.601 3.780 1.00 85.81 124 ALA A O 1
ATOM 1020 N N . PHE A 1 125 ? 32.836 47.541 3.870 1.00 83.62 125 PHE A N 1
ATOM 1021 C CA . PHE A 1 125 ? 32.201 47.164 5.127 1.00 83.62 125 PHE A CA 1
ATOM 1022 C C . PHE A 1 125 ? 32.736 47.986 6.302 1.00 83.62 125 PHE A C 1
ATOM 1024 O O . PHE A 1 125 ? 31.938 48.527 7.057 1.00 83.62 125 PHE A O 1
ATOM 1031 N N . SER A 1 126 ? 34.056 48.143 6.431 1.00 86.69 126 SER A N 1
ATOM 1032 C CA . SER A 1 126 ? 34.665 48.954 7.494 1.00 86.69 126 SER A CA 1
ATOM 1033 C C . SER A 1 126 ? 34.196 50.407 7.433 1.00 86.69 126 SER A C 1
ATOM 1035 O O . SER A 1 126 ? 33.752 50.945 8.442 1.00 86.69 126 SER A O 1
ATOM 1037 N N . ARG A 1 127 ? 34.170 51.011 6.236 1.00 87.44 127 ARG A N 1
ATOM 1038 C CA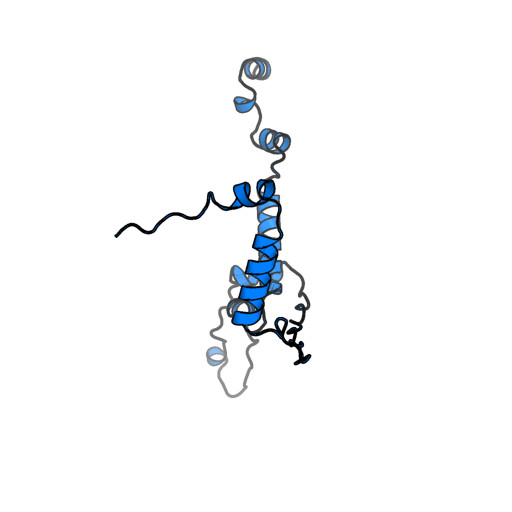 . ARG A 1 127 ? 33.634 52.370 6.033 1.00 87.44 127 ARG A CA 1
ATOM 1039 C C . ARG A 1 127 ? 32.153 52.474 6.375 1.00 87.44 127 ARG A C 1
ATOM 1041 O O . ARG A 1 127 ? 31.718 53.473 6.936 1.00 87.44 127 ARG A O 1
ATOM 1048 N N . TRP A 1 128 ? 31.368 51.451 6.040 1.00 86.88 128 TRP A N 1
ATOM 1049 C CA . TRP A 1 128 ? 29.962 51.399 6.427 1.00 86.88 128 TRP A CA 1
ATOM 1050 C C . TRP A 1 128 ? 29.809 51.314 7.951 1.00 86.88 128 TRP A C 1
ATOM 1052 O O . TRP A 1 128 ? 29.025 52.072 8.513 1.00 86.88 128 TRP A O 1
ATOM 1062 N N . VAL A 1 129 ? 30.600 50.476 8.629 1.00 82.00 129 VAL A N 1
ATOM 1063 C CA . VAL A 1 129 ? 30.614 50.380 10.099 1.00 82.00 129 VAL A CA 1
ATOM 1064 C C . VAL A 1 129 ? 30.993 51.715 10.742 1.00 82.00 129 VAL A C 1
ATOM 1066 O O . VAL A 1 129 ? 30.362 52.108 11.718 1.00 82.00 129 VAL A O 1
ATOM 1069 N N . GLU A 1 130 ? 31.973 52.428 10.190 1.00 82.88 130 GLU A N 1
ATOM 1070 C CA . GLU A 1 130 ? 32.381 53.764 10.650 1.00 82.88 130 GLU A CA 1
ATOM 1071 C C . GLU A 1 130 ? 31.303 54.833 10.412 1.00 82.88 130 GLU A C 1
ATOM 1073 O O . GLU A 1 130 ? 31.221 55.797 11.167 1.00 82.88 130 GLU A O 1
ATOM 1078 N N . SER A 1 131 ? 30.458 54.656 9.390 1.00 80.75 131 SER A N 1
ATOM 1079 C CA . SER A 1 131 ? 29.334 55.555 9.098 1.00 80.75 131 SER A CA 1
ATOM 1080 C C . SER A 1 131 ? 28.102 55.336 9.985 1.00 80.75 131 SER A C 1
ATOM 1082 O O . SER A 1 131 ? 27.187 56.158 9.961 1.00 80.75 131 SER A O 1
ATOM 1084 N N . LEU A 1 132 ? 28.045 54.237 10.746 1.00 82.00 132 LEU A N 1
ATOM 1085 C CA . LEU A 1 132 ? 26.939 53.970 11.664 1.00 82.00 132 LEU A CA 1
ATOM 1086 C C . LEU A 1 132 ? 27.073 54.819 12.929 1.00 82.00 132 LEU A C 1
ATOM 1088 O O . LEU A 1 132 ? 28.145 54.905 13.528 1.00 82.00 132 LEU A O 1
ATOM 1092 N N . ASP A 1 133 ? 25.955 55.384 13.386 1.00 70.75 133 ASP A N 1
ATOM 1093 C CA . ASP A 1 133 ? 25.927 56.154 14.626 1.00 70.75 133 ASP A CA 1
ATOM 1094 C C . ASP A 1 133 ? 26.381 55.295 15.826 1.00 70.75 133 ASP A C 1
ATOM 1096 O O . ASP A 1 133 ? 25.967 54.132 15.949 1.00 70.75 133 ASP A O 1
ATOM 1100 N N . PRO A 1 134 ? 27.149 55.853 16.783 1.00 65.81 134 PRO A N 1
ATOM 1101 C CA . PRO A 1 134 ? 27.713 55.101 17.907 1.00 65.81 134 PRO A CA 1
ATOM 1102 C C . PRO A 1 134 ? 26.681 54.285 18.700 1.00 65.81 134 PRO A C 1
ATOM 1104 O O . PRO A 1 134 ? 27.008 53.215 19.218 1.00 65.81 134 PRO A O 1
ATOM 1107 N N . LEU A 1 135 ? 25.423 54.743 18.738 1.00 60.72 135 LEU A N 1
ATOM 1108 C CA . LEU A 1 135 ? 24.317 54.102 19.451 1.00 60.72 135 LEU A CA 1
ATOM 1109 C C . LEU A 1 135 ? 23.878 52.754 18.839 1.00 60.72 135 LEU A C 1
ATOM 1111 O O . LEU A 1 135 ? 23.425 51.877 19.569 1.00 60.72 135 LEU A O 1
ATOM 1115 N N . THR A 1 136 ? 24.036 52.555 17.522 1.00 60.06 136 THR A N 1
ATOM 1116 C CA . THR A 1 136 ? 23.675 51.289 16.840 1.00 60.06 136 THR A CA 1
ATOM 1117 C C . THR A 1 136 ? 24.812 50.265 16.842 1.00 60.06 136 THR A C 1
ATOM 1119 O O . THR A 1 136 ? 24.562 49.061 16.784 1.00 60.06 136 THR A O 1
ATOM 1122 N N . SER A 1 137 ? 26.062 50.710 17.005 1.00 56.19 137 SER A N 1
ATOM 1123 C CA . SER A 1 137 ? 27.242 49.831 17.058 1.00 56.19 137 SER A CA 1
ATOM 1124 C C . SER A 1 137 ? 27.341 48.980 18.339 1.00 56.19 137 SER A C 1
ATOM 1126 O O . SER A 1 137 ? 27.998 47.935 18.350 1.00 56.19 137 SER A O 1
ATOM 1128 N N . ALA A 1 138 ? 26.674 49.396 19.423 1.00 55.81 138 ALA A N 1
ATOM 1129 C CA . ALA A 1 138 ? 26.765 48.752 20.733 1.00 55.81 138 ALA A CA 1
ATOM 1130 C C . ALA A 1 138 ? 26.043 47.392 20.813 1.00 55.81 138 ALA A C 1
ATOM 1132 O O . ALA A 1 138 ? 26.418 46.554 21.632 1.00 55.81 138 ALA A O 1
ATOM 1133 N N . LEU A 1 139 ? 25.057 47.129 19.945 1.00 55.91 139 LEU A N 1
ATOM 1134 C CA . LEU A 1 139 ? 24.257 45.897 20.005 1.00 55.91 139 LEU A CA 1
ATOM 1135 C C . LEU A 1 139 ? 25.012 44.653 19.488 1.00 55.91 139 LEU A C 1
ATOM 1137 O O . LEU A 1 139 ? 24.693 43.538 19.885 1.00 55.91 139 LEU A O 1
ATOM 1141 N N . ASN A 1 140 ? 26.040 44.831 18.646 1.00 55.06 140 ASN A N 1
ATOM 1142 C CA . ASN A 1 140 ? 26.755 43.731 17.975 1.00 55.06 140 ASN A CA 1
ATOM 1143 C C . ASN A 1 140 ? 28.105 43.344 18.611 1.00 55.06 140 ASN A C 1
ATOM 1145 O O . ASN A 1 140 ? 28.710 42.352 18.207 1.00 55.06 140 ASN A O 1
ATOM 1149 N N . LYS A 1 141 ? 28.601 44.084 19.614 1.00 53.47 141 LYS A N 1
ATOM 1150 C CA . LYS A 1 141 ? 29.890 43.774 20.274 1.00 53.47 141 LYS A CA 1
ATOM 1151 C C . LYS A 1 141 ? 29.803 42.670 21.337 1.00 53.47 141 LYS A C 1
ATOM 1153 O O . LYS A 1 141 ? 30.833 42.211 21.816 1.00 53.47 141 LYS A O 1
ATOM 1158 N N . SER A 1 142 ? 28.603 42.215 21.685 1.00 44.88 142 SER A N 1
ATOM 1159 C CA . SER A 1 142 ? 28.355 41.233 22.751 1.00 44.88 142 SER A CA 1
ATOM 1160 C C . SER A 1 142 ? 28.691 39.779 22.384 1.00 44.88 142 SER A C 1
ATOM 1162 O O . SER A 1 142 ? 28.649 38.922 23.258 1.00 44.88 142 SER A O 1
ATOM 1164 N N . SER A 1 143 ? 29.040 39.483 21.124 1.00 52.22 143 SER A N 1
ATOM 1165 C CA . SER A 1 143 ? 29.288 38.104 20.654 1.00 52.22 143 SER A CA 1
ATOM 1166 C C . SER A 1 143 ? 30.750 37.783 20.307 1.00 52.22 143 SER A C 1
ATOM 1168 O O . SER A 1 143 ? 31.030 36.696 19.809 1.00 52.22 143 SER A O 1
ATOM 1170 N N . GLN A 1 144 ? 31.703 38.681 20.577 1.00 47.09 144 GLN A N 1
ATOM 1171 C CA . GLN A 1 144 ? 33.130 38.372 20.416 1.00 47.09 144 GLN A CA 1
ATOM 1172 C C . GLN A 1 144 ? 33.681 37.765 21.714 1.00 47.09 144 GLN A C 1
ATOM 1174 O O . GLN A 1 144 ? 34.152 38.470 22.606 1.00 47.09 144 GLN A O 1
ATOM 1179 N N . VAL A 1 145 ? 33.594 36.437 21.822 1.00 48.72 145 VAL A N 1
ATOM 1180 C CA . VAL A 1 145 ? 34.322 35.646 22.823 1.00 48.72 145 VAL A CA 1
ATOM 1181 C C . VAL A 1 145 ? 35.805 35.644 22.442 1.00 48.72 145 VAL A C 1
ATOM 1183 O O . VAL A 1 145 ? 36.166 35.232 21.340 1.00 48.72 145 VAL A O 1
ATOM 1186 N N . LYS A 1 146 ? 36.664 36.127 23.346 1.00 39.59 146 LYS A N 1
ATOM 1187 C CA . LYS A 1 146 ? 38.127 36.041 23.216 1.00 39.59 146 LYS A CA 1
ATOM 1188 C C . LYS A 1 146 ? 38.571 34.570 23.281 1.00 39.59 146 LYS A C 1
ATOM 1190 O O . LYS A 1 146 ? 38.120 33.871 24.186 1.00 39.59 146 LYS A O 1
ATOM 1195 N N . PRO A 1 147 ? 39.468 34.099 22.398 1.00 41.56 147 PRO A N 1
ATOM 1196 C CA . PRO A 1 147 ? 40.166 32.841 22.620 1.00 41.56 147 PRO A CA 1
ATOM 1197 C C . PRO A 1 147 ? 41.256 33.074 23.675 1.00 41.56 147 PRO A C 1
ATOM 1199 O O . PRO A 1 147 ? 42.176 33.861 23.451 1.00 41.56 147 PRO A O 1
ATOM 1202 N N . GLU A 1 148 ? 41.115 32.444 24.839 1.00 44.66 148 GLU A N 1
ATOM 1203 C CA . GLU A 1 148 ? 42.186 32.374 25.837 1.00 44.66 148 GLU A CA 1
ATOM 1204 C C . GLU A 1 148 ? 43.210 31.305 25.430 1.00 44.66 148 GLU A C 1
ATOM 1206 O O . GLU A 1 148 ? 42.852 30.282 24.839 1.00 44.66 148 GLU A O 1
ATOM 1211 N N . LEU A 1 149 ? 44.477 31.618 25.702 1.00 42.69 149 LEU A N 1
ATOM 1212 C CA . LEU A 1 149 ? 45.668 30.799 25.475 1.00 42.69 149 LEU A CA 1
ATOM 1213 C C . LEU A 1 149 ? 45.937 29.915 26.696 1.00 42.69 149 LEU A C 1
ATOM 1215 O O . LEU A 1 149 ? 45.787 30.443 27.820 1.00 42.69 149 LEU A O 1
#

Organism: NCBI:txid396571

Foldseek 3Di:
DVVVVLVVDDCVVNPPVCVVCVVVVNDDPVVVVVVVLLVLLVVLLQDDCPDPLVVVLDDDDDFDDDPVDDPVVRPDPPDPDQDPSNVSNVPDDRDDHPPPPPPPPPPPVPPPPDPDDPVVVVVVVVVVLVVDDPVVNVVPPPPDDDDDD

pLDDT: mean 78.53, std 13.61, range [39.59, 94.5]